Protein AF-A0A1J4K321-F1 (afdb_monomer_lite)

Sequence (176 aa):
MFFLLTFFAHSWGRRQEFNMYEFVPGNWTQRTEMNITIPYSMEFFETSVNDEGVNVSTFKGSFNETSVTISVDSNSSVWVEYGDFPKFNVNFTRLGGGVGIFDGVISNGVYLTATIFNPLSVEFSVVLPGDETIHTFGFYKRIYTQTTATELIVTIGLAVVITIFIKKYLGPMLGM

Radius of gyration: 23.12 Å; chains: 1; bounding box: 57×31×71 Å

Organism: NCBI:txid1144522

Secondary structure (DSSP, 8-state):
---SSSSSSSSS---PPP-GGGEEE-TT-EEEETTEEEE--EEEEEEEE-TTS-EEEEEEEEETTEEEEEEE-SSSEEEEEETTEEEEEEE----TTS-EEEEEE-GGG-EEEEEEEETTEEEEEEE-TT---EEEEEEEE-------HHHHHHHHHHHHHHHHHIIIIIGGGTT-

pLDDT: mean 79.16, std 16.1, range [31.81, 95.44]

Structure (mmCIF, N/CA/C/O backbone):
data_AF-A0A1J4K321-F1
#
_entry.id   AF-A0A1J4K321-F1
#
loop_
_atom_site.group_PDB
_atom_site.id
_atom_site.type_symbol
_atom_site.label_atom_id
_atom_site.label_alt_id
_atom_site.label_comp_id
_atom_site.label_asym_id
_atom_site.label_entity_id
_atom_site.label_seq_id
_atom_site.pdbx_PDB_ins_code
_atom_site.Cartn_x
_atom_site.Cartn_y
_atom_site.Cartn_z
_atom_site.occupancy
_atom_site.B_iso_or_equiv
_atom_site.auth_seq_id
_atom_site.auth_comp_id
_atom_site.auth_asym_id
_atom_site.auth_atom_id
_atom_site.pdbx_PDB_model_num
ATOM 1 N N . MET A 1 1 ? 26.112 -11.943 -38.236 1.00 36.09 1 MET A N 1
ATOM 2 C CA . MET A 1 1 ? 24.905 -11.916 -37.382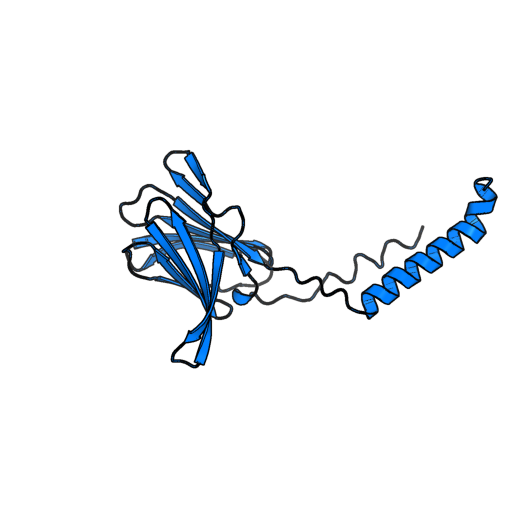 1.00 36.09 1 MET A CA 1
ATOM 3 C C . MET A 1 1 ? 25.285 -12.349 -35.969 1.00 36.09 1 MET A C 1
ATOM 5 O O . MET A 1 1 ? 25.039 -13.473 -35.574 1.00 36.09 1 MET A O 1
ATOM 9 N N . PHE A 1 2 ? 25.983 -11.480 -35.246 1.00 35.38 2 PHE A N 1
ATOM 10 C CA . PHE A 1 2 ? 26.431 -11.665 -33.863 1.00 35.38 2 PHE A CA 1
ATOM 11 C C . PHE A 1 2 ? 26.606 -10.241 -33.349 1.00 35.38 2 PHE A C 1
ATOM 13 O O . PHE A 1 2 ? 27.417 -9.558 -33.949 1.00 35.38 2 PHE A O 1
ATOM 20 N N . PHE A 1 3 ? 25.778 -9.777 -32.405 1.00 33.38 3 PHE A N 1
ATOM 21 C CA . PHE A 1 3 ? 25.943 -8.579 -31.536 1.00 33.38 3 PHE A CA 1
ATOM 22 C C . PHE A 1 3 ? 24.602 -8.094 -30.930 1.00 33.38 3 PHE A C 1
ATOM 24 O O . PHE A 1 3 ? 24.417 -6.913 -30.674 1.00 33.38 3 PHE A O 1
ATOM 31 N N . LEU A 1 4 ? 23.648 -8.996 -30.666 1.00 33.75 4 LEU A N 1
ATOM 32 C CA . LEU A 1 4 ? 22.391 -8.662 -29.966 1.00 33.75 4 LEU A CA 1
ATOM 33 C C . LEU A 1 4 ? 22.228 -9.376 -28.612 1.00 33.75 4 LEU A C 1
ATOM 35 O O . LEU A 1 4 ? 21.215 -9.209 -27.945 1.00 33.75 4 LEU A O 1
ATOM 39 N N . LEU A 1 5 ? 23.232 -10.143 -28.172 1.00 35.34 5 LEU A N 1
ATOM 40 C CA . LEU A 1 5 ? 23.136 -10.994 -26.977 1.00 35.34 5 LEU A CA 1
ATOM 41 C C . LEU A 1 5 ? 23.624 -10.345 -25.670 1.00 35.34 5 LEU A C 1
ATOM 43 O O . LEU A 1 5 ? 23.370 -10.893 -24.605 1.00 35.34 5 LEU A O 1
ATOM 47 N N . THR A 1 6 ? 24.277 -9.181 -25.702 1.00 38.44 6 THR A N 1
ATOM 48 C CA . THR A 1 6 ? 24.868 -8.578 -24.489 1.00 38.44 6 THR 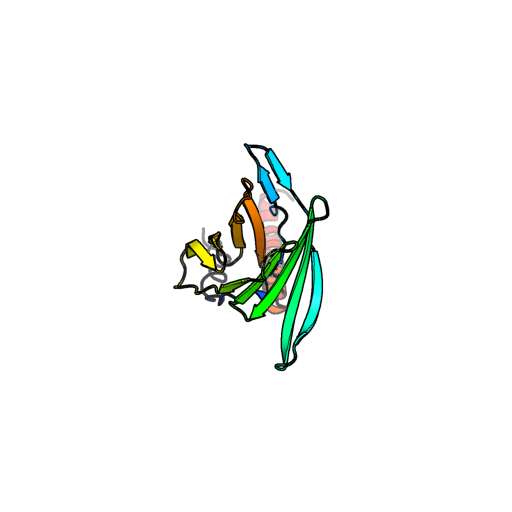A CA 1
ATOM 49 C C . THR A 1 6 ? 23.978 -7.572 -23.760 1.00 38.44 6 THR A C 1
ATOM 51 O O . THR A 1 6 ? 24.217 -7.330 -22.583 1.00 38.44 6 THR A O 1
ATOM 54 N N . PHE A 1 7 ? 22.920 -7.039 -24.383 1.00 34.34 7 PHE A N 1
ATOM 55 C CA . PHE A 1 7 ? 21.997 -6.116 -23.696 1.00 34.34 7 PHE A CA 1
ATOM 56 C C . PHE A 1 7 ? 20.854 -6.810 -22.943 1.00 34.34 7 PHE A C 1
ATOM 58 O O . PHE A 1 7 ? 20.240 -6.197 -22.077 1.00 34.34 7 PHE A O 1
ATOM 65 N N . PHE A 1 8 ? 20.604 -8.096 -23.202 1.00 34.16 8 PHE A N 1
ATOM 66 C CA . PHE A 1 8 ? 19.551 -8.857 -22.518 1.00 34.16 8 PHE A CA 1
ATOM 67 C C . PHE A 1 8 ? 20.048 -9.688 -21.324 1.00 34.16 8 PHE A C 1
ATOM 69 O O . PHE A 1 8 ? 19.239 -10.275 -20.615 1.00 34.16 8 PHE A O 1
ATOM 76 N N . ALA A 1 9 ? 21.360 -9.728 -21.064 1.00 31.81 9 ALA A N 1
ATOM 77 C CA . ALA A 1 9 ? 21.941 -10.637 -20.073 1.00 31.81 9 ALA A CA 1
ATOM 78 C C . ALA A 1 9 ? 22.231 -10.011 -18.692 1.00 31.81 9 ALA A C 1
ATOM 80 O O . ALA A 1 9 ? 22.608 -10.745 -17.784 1.00 31.81 9 ALA A O 1
ATOM 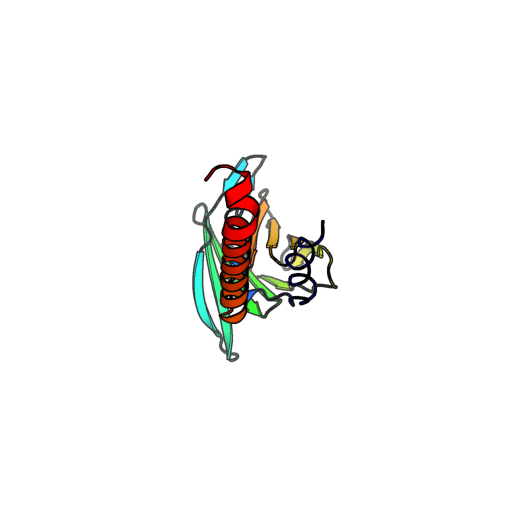81 N N . HIS A 1 10 ? 22.063 -8.694 -18.494 1.00 36.75 10 HIS A N 1
ATOM 82 C CA . HIS A 1 10 ? 22.397 -8.045 -17.209 1.00 36.75 10 HIS A CA 1
ATOM 83 C C . HIS A 1 10 ? 21.196 -7.689 -16.317 1.00 36.75 10 HIS A C 1
ATOM 85 O O . HIS A 1 10 ? 21.386 -7.265 -15.181 1.00 36.75 10 HIS A O 1
ATOM 91 N N . SER A 1 11 ? 19.958 -7.900 -16.779 1.00 35.66 11 SER A N 1
ATOM 92 C CA . SER A 1 11 ? 18.749 -7.678 -15.966 1.00 35.66 11 SER A CA 1
ATOM 93 C C . SER A 1 11 ? 18.175 -8.957 -15.342 1.00 35.66 11 SER A C 1
ATOM 95 O O . SER A 1 11 ? 17.231 -8.895 -14.555 1.00 35.66 11 SER A O 1
ATOM 97 N N . TRP A 1 12 ? 18.755 -10.126 -15.628 1.00 38.25 12 TRP A N 1
ATOM 98 C CA . TRP A 1 12 ? 18.401 -11.382 -14.971 1.00 38.25 12 TRP A CA 1
ATOM 99 C C . TRP A 1 12 ? 19.275 -11.606 -13.734 1.00 38.25 12 TRP A C 1
ATOM 101 O O . TRP A 1 12 ? 20.444 -11.957 -13.849 1.00 38.25 12 TRP A O 1
ATOM 111 N N . GLY A 1 13 ? 18.692 -11.465 -12.538 1.00 38.69 13 GLY A N 1
ATOM 112 C CA . GLY A 1 13 ? 19.152 -12.273 -11.402 1.00 38.69 13 GLY A CA 1
ATOM 113 C C . GLY A 1 13 ? 19.407 -11.598 -10.060 1.00 38.69 13 GLY A C 1
ATOM 114 O O . GLY A 1 13 ? 19.754 -12.313 -9.124 1.00 38.69 13 GLY A O 1
ATOM 115 N N . ARG A 1 14 ? 19.185 -10.292 -9.870 1.00 44.94 14 ARG A N 1
ATOM 116 C CA . ARG A 1 14 ? 18.993 -9.812 -8.490 1.00 44.94 14 ARG A CA 1
ATOM 117 C C . ARG A 1 14 ? 17.555 -10.122 -8.104 1.00 44.94 14 ARG A C 1
ATOM 119 O O . ARG A 1 14 ? 16.640 -9.424 -8.532 1.00 44.94 14 ARG A O 1
ATOM 126 N N . ARG A 1 15 ? 17.348 -11.194 -7.328 1.00 54.50 15 ARG A N 1
ATOM 127 C CA . ARG A 1 15 ? 16.121 -11.365 -6.538 1.00 54.50 15 ARG A CA 1
ATOM 128 C C . ARG A 1 15 ? 16.002 -10.114 -5.670 1.00 54.50 15 ARG A C 1
ATOM 130 O O . ARG A 1 15 ? 16.633 -10.039 -4.625 1.00 54.50 15 ARG A O 1
ATOM 137 N N . GLN A 1 16 ? 15.287 -9.099 -6.144 1.00 60.78 16 GLN A N 1
ATOM 138 C CA . GLN A 1 16 ? 14.952 -7.971 -5.294 1.00 60.78 16 GLN A CA 1
ATOM 139 C C . GLN A 1 16 ? 13.995 -8.497 -4.235 1.00 60.78 16 GLN A C 1
ATOM 141 O O . GLN A 1 16 ? 12.911 -9.003 -4.553 1.00 60.78 16 GLN A O 1
ATOM 146 N N . GLU A 1 17 ? 14.451 -8.424 -2.991 1.00 71.75 17 GLU A N 1
ATOM 147 C CA . GLU A 1 17 ? 13.608 -8.649 -1.832 1.00 71.75 17 GLU A CA 1
ATOM 148 C C . GLU A 1 17 ? 12.469 -7.628 -1.854 1.00 71.75 17 GLU A C 1
ATOM 150 O O . GLU A 1 17 ? 12.615 -6.503 -2.343 1.00 71.75 17 GLU A O 1
ATOM 155 N N . PHE A 1 18 ? 11.294 -8.069 -1.416 1.00 79.38 18 PHE A N 1
ATOM 156 C CA . PHE A 1 18 ? 10.151 -7.181 -1.300 1.00 79.38 18 PHE A CA 1
ATOM 157 C C . PHE A 1 18 ? 10.443 -6.163 -0.196 1.00 79.38 18 PHE A C 1
ATOM 159 O O . PHE A 1 18 ? 10.817 -6.547 0.911 1.00 79.38 18 PHE A O 1
ATOM 166 N N . ASN A 1 19 ? 10.298 -4.881 -0.515 1.00 85.88 19 ASN A N 1
ATOM 167 C CA . ASN A 1 19 ? 10.506 -3.799 0.427 1.00 85.88 19 ASN A CA 1
ATOM 168 C C . ASN A 1 19 ? 9.461 -2.710 0.185 1.00 85.88 19 ASN A C 1
ATOM 170 O O . ASN A 1 19 ? 9.562 -1.956 -0.783 1.00 85.88 19 ASN A O 1
ATOM 174 N N . MET A 1 20 ? 8.470 -2.635 1.069 1.00 87.44 20 MET A N 1
ATOM 175 C CA . MET A 1 20 ? 7.357 -1.698 0.968 1.00 87.44 20 MET A CA 1
ATOM 176 C C . MET A 1 20 ? 7.790 -0.222 1.037 1.00 87.44 20 MET A C 1
ATOM 178 O O . MET A 1 20 ? 7.133 0.623 0.436 1.00 87.44 20 MET A O 1
ATOM 182 N N . TYR A 1 21 ? 8.935 0.106 1.651 1.00 88.94 21 TYR A N 1
ATOM 183 C CA . TYR A 1 21 ? 9.472 1.480 1.650 1.00 88.94 21 TYR A CA 1
ATOM 184 C C . TYR A 1 21 ? 9.838 1.990 0.249 1.00 88.94 21 TYR A C 1
ATOM 186 O O . TYR A 1 21 ? 9.966 3.193 0.029 1.00 88.94 21 TYR A O 1
ATOM 194 N N . GLU A 1 22 ? 10.042 1.086 -0.711 1.00 87.88 22 GLU A N 1
ATOM 195 C CA . GLU A 1 22 ? 10.384 1.441 -2.089 1.00 87.88 22 GLU A CA 1
ATOM 196 C C . GLU A 1 22 ? 9.143 1.716 -2.946 1.00 87.88 22 GLU A C 1
ATOM 198 O O . GLU A 1 22 ? 9.274 2.117 -4.105 1.00 87.88 22 GLU A O 1
ATOM 203 N N . PHE A 1 23 ? 7.946 1.495 -2.404 1.00 88.69 23 PHE A N 1
ATOM 204 C CA . PHE A 1 23 ? 6.687 1.681 -3.103 1.00 88.69 23 PHE A CA 1
ATOM 205 C C . PHE A 1 23 ? 6.115 3.075 -2.861 1.00 88.69 23 PHE A C 1
ATOM 207 O O . PHE A 1 23 ? 6.236 3.657 -1.787 1.00 88.69 23 PHE A O 1
ATOM 214 N N . VAL A 1 24 ? 5.475 3.610 -3.893 1.00 90.50 24 VAL A N 1
ATOM 215 C CA . VAL A 1 24 ? 4.755 4.880 -3.858 1.00 90.50 24 VAL A CA 1
ATOM 216 C C . VAL A 1 24 ? 3.344 4.679 -4.415 1.00 90.50 24 VAL A C 1
ATOM 218 O O . VAL A 1 24 ? 3.147 3.767 -5.228 1.00 90.50 24 VAL A O 1
ATOM 221 N N . PRO A 1 25 ? 2.365 5.504 -4.006 1.00 90.50 25 PRO A N 1
ATOM 222 C CA . PRO A 1 25 ? 1.006 5.399 -4.505 1.00 90.50 25 PRO A CA 1
ATOM 223 C C . PRO A 1 25 ? 0.956 5.512 -6.028 1.00 90.50 25 PRO A C 1
ATOM 225 O O . PRO A 1 25 ? 1.560 6.399 -6.637 1.00 90.50 25 PRO A O 1
ATOM 228 N N . GLY A 1 26 ? 0.249 4.572 -6.639 1.00 86.94 26 GLY A N 1
ATOM 229 C CA . GLY A 1 26 ? -0.045 4.520 -8.057 1.00 86.94 26 GLY A CA 1
ATOM 230 C C . GLY A 1 26 ? -1.300 5.305 -8.413 1.00 86.94 26 GLY A C 1
ATOM 231 O O . GLY A 1 26 ? -2.170 5.564 -7.583 1.00 86.94 26 GLY A O 1
ATOM 232 N N . ASN A 1 27 ? -1.415 5.635 -9.697 1.00 85.19 27 ASN A N 1
ATOM 233 C CA . ASN A 1 27 ? -2.555 6.359 -10.258 1.00 85.19 27 ASN A CA 1
ATOM 234 C C . ASN A 1 27 ? -3.834 5.511 -10.405 1.00 85.19 27 ASN A C 1
ATOM 236 O O . ASN A 1 27 ? -4.841 6.034 -10.868 1.00 85.19 27 ASN A O 1
ATOM 240 N N . TRP A 1 28 ? -3.798 4.226 -10.041 1.00 86.75 28 TRP A N 1
ATOM 241 C CA . TRP A 1 28 ? -4.952 3.319 -10.059 1.00 86.75 28 TRP A CA 1
ATOM 242 C C . TRP A 1 28 ? -5.567 3.104 -8.667 1.00 86.75 28 TRP A C 1
ATOM 244 O O . TRP A 1 28 ? -6.307 2.150 -8.444 1.00 86.75 28 TRP A O 1
ATOM 254 N N . THR A 1 29 ? -5.266 3.997 -7.723 1.00 89.00 29 THR A N 1
ATOM 255 C CA . THR A 1 29 ? -5.979 4.071 -6.445 1.00 89.00 29 THR A CA 1
ATOM 256 C C . THR A 1 29 ? -7.401 4.584 -6.688 1.00 89.00 29 THR A C 1
ATOM 258 O O . THR A 1 29 ? -7.592 5.644 -7.293 1.00 89.00 29 THR A O 1
ATOM 261 N N . GLN A 1 30 ? -8.405 3.812 -6.278 1.00 91.12 30 GLN A N 1
ATOM 262 C CA . GLN A 1 30 ? -9.788 4.023 -6.704 1.00 91.12 30 GLN A CA 1
ATOM 263 C C . GLN A 1 30 ? -10.811 3.411 -5.749 1.00 91.12 30 GLN A C 1
ATOM 265 O O . GLN A 1 30 ? -10.543 2.429 -5.063 1.00 91.12 30 GLN A O 1
ATOM 270 N N . ARG A 1 31 ? -12.022 3.964 -5.761 1.00 89.88 31 ARG A N 1
ATOM 271 C CA . ARG A 1 31 ? -13.216 3.392 -5.135 1.00 89.88 31 ARG A CA 1
ATOM 272 C C . ARG A 1 31 ? -14.142 2.870 -6.225 1.00 89.88 31 ARG A C 1
ATOM 274 O O . ARG A 1 31 ? -14.375 3.570 -7.208 1.00 89.88 31 ARG A O 1
ATOM 281 N N . THR A 1 32 ? -14.699 1.682 -6.039 1.00 89.94 32 THR A N 1
ATOM 282 C CA . THR A 1 32 ? -15.692 1.098 -6.945 1.00 89.94 32 THR A CA 1
ATOM 283 C C . THR A 1 32 ? -17.023 0.908 -6.227 1.00 89.94 32 THR A C 1
ATOM 285 O O . THR A 1 32 ? -17.074 0.257 -5.187 1.00 89.94 32 THR A O 1
ATOM 288 N N . GLU A 1 33 ? -18.099 1.454 -6.793 1.00 89.56 33 GLU A N 1
ATOM 289 C CA . GLU A 1 33 ? -19.469 1.369 -6.273 1.00 89.56 33 GLU A CA 1
ATOM 290 C C . GLU A 1 33 ? -20.436 1.027 -7.407 1.00 89.56 33 GLU A C 1
ATOM 292 O O . GLU A 1 33 ? -20.536 1.787 -8.366 1.00 89.56 33 GLU A O 1
ATOM 297 N N . MET A 1 34 ? -21.147 -0.102 -7.315 1.00 78.50 34 MET A N 1
ATOM 298 C CA . MET A 1 34 ? -22.230 -0.474 -8.248 1.00 78.50 34 MET A CA 1
ATOM 299 C C . MET A 1 34 ? -21.895 -0.307 -9.757 1.00 78.50 34 MET A C 1
ATOM 301 O O . MET A 1 34 ? -22.793 -0.055 -10.558 1.00 78.50 34 MET A O 1
ATOM 305 N N . ASN A 1 35 ? -20.619 -0.467 -10.148 1.00 80.38 35 ASN A N 1
ATOM 306 C CA . ASN A 1 35 ? -20.013 -0.267 -11.489 1.00 80.38 35 ASN A CA 1
ATOM 307 C C . ASN A 1 35 ? -19.445 1.125 -11.830 1.00 80.38 35 ASN A C 1
ATOM 309 O O . ASN A 1 35 ? -19.003 1.336 -12.961 1.00 80.38 35 ASN A O 1
ATOM 313 N N . ILE A 1 36 ? -19.407 2.065 -10.892 1.00 86.62 36 ILE A N 1
ATOM 314 C CA . ILE A 1 36 ? -18.704 3.341 -11.053 1.00 86.62 36 ILE A CA 1
ATOM 315 C C . ILE A 1 36 ? -17.353 3.236 -10.358 1.00 86.62 36 ILE A C 1
ATOM 317 O O . ILE A 1 36 ? -17.287 2.945 -9.167 1.00 86.62 36 ILE A O 1
ATOM 321 N N . THR A 1 37 ? -16.281 3.507 -11.099 1.00 88.19 37 THR A N 1
ATOM 322 C CA . THR A 1 37 ? -14.926 3.611 -10.555 1.00 88.19 37 THR A CA 1
ATOM 323 C C . THR A 1 37 ? -14.536 5.077 -10.445 1.00 88.19 37 THR A C 1
ATOM 325 O O . THR A 1 37 ? -14.507 5.803 -11.440 1.00 88.19 37 THR A O 1
ATOM 328 N N . ILE A 1 38 ? -14.240 5.507 -9.225 1.00 88.44 38 ILE A N 1
ATOM 329 C CA . ILE A 1 38 ? -13.870 6.878 -8.892 1.00 88.44 38 ILE A CA 1
ATOM 330 C C . ILE A 1 38 ? -12.403 6.862 -8.448 1.00 88.44 38 ILE A C 1
ATOM 332 O O . ILE A 1 38 ? -12.111 6.350 -7.364 1.00 88.44 38 ILE A O 1
ATOM 336 N N . PRO A 1 39 ? -11.465 7.382 -9.259 1.00 86.75 39 PRO A N 1
ATOM 337 C CA . PRO A 1 39 ? -10.077 7.497 -8.838 1.00 86.75 39 PRO A CA 1
ATOM 338 C C . PRO A 1 39 ? -9.949 8.550 -7.733 1.00 86.75 39 PRO A C 1
ATOM 340 O O . PRO A 1 39 ? -10.618 9.586 -7.776 1.00 86.75 39 PRO A O 1
ATOM 343 N N . TYR A 1 40 ? -9.057 8.319 -6.773 1.00 86.38 40 TYR A N 1
ATOM 344 C CA . TYR A 1 40 ? -8.657 9.342 -5.806 1.00 86.38 40 TYR A CA 1
ATOM 345 C C . TYR A 1 40 ? -7.141 9.362 -5.641 1.00 86.38 40 TYR A C 1
ATOM 347 O O . TYR A 1 40 ? -6.460 8.346 -5.783 1.00 86.38 40 TYR A O 1
ATOM 355 N N . SER A 1 41 ? -6.607 10.555 -5.377 1.00 85.38 41 SER A N 1
ATOM 356 C CA . SER A 1 41 ? -5.173 10.730 -5.170 1.00 85.38 41 SER A CA 1
ATOM 357 C C . SER A 1 41 ? -4.792 10.261 -3.774 1.00 85.38 41 SER A C 1
ATOM 359 O O . SER A 1 41 ? -5.482 10.535 -2.789 1.00 85.38 41 SER A O 1
ATOM 361 N N . MET A 1 42 ? -3.658 9.582 -3.703 1.00 91.19 42 MET A N 1
ATOM 362 C CA . MET A 1 42 ? -2.960 9.319 -2.463 1.00 91.19 42 MET A CA 1
ATOM 363 C C . MET A 1 42 ? -1.538 9.829 -2.622 1.00 91.19 42 MET A C 1
ATOM 365 O O . MET A 1 42 ? -0.873 9.562 -3.622 1.00 91.19 42 MET A O 1
ATOM 369 N N . GLU A 1 43 ? -1.074 10.576 -1.633 1.00 91.25 43 GLU A N 1
ATOM 370 C CA . GLU A 1 43 ? 0.194 11.283 -1.695 1.00 91.25 43 GLU A CA 1
ATOM 371 C C . GLU A 1 43 ? 1.091 10.862 -0.543 1.00 91.25 43 GLU A C 1
ATOM 373 O O . GLU A 1 43 ? 0.635 10.504 0.544 1.00 91.25 43 GLU A O 1
ATOM 378 N N . PHE A 1 44 ? 2.397 10.907 -0.790 1.00 91.12 44 PHE A N 1
ATOM 379 C CA . PHE A 1 44 ? 3.373 10.809 0.281 1.00 91.12 44 PHE A CA 1
ATOM 380 C C . PHE A 1 44 ? 3.241 12.030 1.191 1.00 91.12 44 PHE A C 1
ATOM 382 O O . PHE A 1 44 ? 3.291 13.163 0.716 1.00 91.12 44 PHE A O 1
ATOM 389 N N . PHE A 1 45 ? 3.091 11.785 2.487 1.00 92.94 45 PHE A N 1
ATOM 390 C CA . PHE A 1 45 ? 2.972 12.830 3.491 1.00 92.94 45 PHE A CA 1
ATOM 391 C C . PHE A 1 45 ? 4.325 13.091 4.154 1.00 92.94 45 PHE A C 1
ATOM 393 O O . PHE A 1 45 ? 4.882 14.178 4.015 1.00 92.94 45 PHE A O 1
ATOM 400 N N . GLU A 1 46 ? 4.879 12.088 4.837 1.00 93.31 46 GLU A N 1
ATOM 401 C CA . GLU A 1 46 ? 6.146 12.228 5.556 1.00 93.31 46 GLU A CA 1
ATOM 402 C C . GLU A 1 46 ? 6.828 10.883 5.823 1.00 93.31 46 GLU A C 1
ATOM 404 O O . GLU A 1 46 ? 6.211 9.819 5.726 1.00 93.31 46 GLU A O 1
ATOM 409 N N . THR A 1 47 ? 8.102 10.959 6.217 1.00 92.56 47 THR A N 1
ATOM 410 C CA . THR A 1 47 ? 8.794 9.874 6.915 1.00 92.56 47 THR A CA 1
ATOM 411 C C . THR A 1 47 ? 9.140 10.357 8.316 1.00 92.56 47 THR A C 1
ATOM 413 O O . THR A 1 47 ? 9.833 11.365 8.459 1.00 92.56 47 THR A O 1
ATOM 416 N N . SER A 1 48 ? 8.680 9.640 9.335 1.00 92.94 48 SER A N 1
ATOM 417 C CA . SER A 1 48 ? 8.968 9.912 10.746 1.00 92.94 48 SER A CA 1
ATOM 418 C C . SER A 1 48 ? 9.653 8.710 11.397 1.00 92.94 48 SER A C 1
ATOM 420 O O . SER A 1 48 ? 9.838 7.677 10.759 1.00 92.94 48 SER A O 1
ATOM 422 N N . VAL A 1 49 ? 10.075 8.847 12.651 1.00 92.12 49 VAL A N 1
ATOM 423 C CA . VAL A 1 49 ? 10.580 7.733 13.462 1.00 92.12 49 VAL A CA 1
ATOM 424 C C . VAL A 1 49 ? 9.579 7.511 14.589 1.00 92.12 49 VAL A C 1
ATOM 426 O O . VAL A 1 49 ? 9.224 8.473 15.269 1.00 92.12 49 VAL A O 1
ATOM 429 N N . ASN A 1 50 ? 9.092 6.283 14.756 1.00 88.69 50 ASN A N 1
ATOM 430 C CA . ASN A 1 50 ? 8.160 5.949 15.832 1.00 88.69 50 ASN A CA 1
ATOM 431 C C . ASN A 1 50 ? 8.881 5.793 17.188 1.00 88.69 50 ASN A C 1
ATOM 433 O O . ASN A 1 50 ? 10.110 5.841 17.269 1.00 88.69 50 ASN A O 1
ATOM 437 N N . ASP A 1 51 ? 8.114 5.555 18.254 1.00 87.69 51 ASP A N 1
ATOM 438 C CA . ASP A 1 51 ? 8.636 5.396 19.623 1.00 87.69 51 ASP A CA 1
ATOM 439 C C . ASP A 1 51 ? 9.609 4.209 19.782 1.00 87.69 51 ASP A C 1
ATOM 441 O O . ASP A 1 51 ? 10.386 4.154 20.734 1.00 87.69 51 ASP A O 1
ATOM 445 N N . GLU A 1 52 ? 9.603 3.271 18.833 1.00 88.62 52 GLU A N 1
ATOM 446 C CA . GLU A 1 52 ? 10.480 2.097 18.792 1.00 88.62 52 GLU A CA 1
ATOM 447 C C . GLU A 1 52 ? 11.763 2.339 17.975 1.00 88.62 52 GLU A C 1
ATOM 449 O O . GLU A 1 52 ? 12.591 1.438 17.827 1.00 88.62 52 GLU A O 1
ATOM 454 N N . GLY A 1 53 ? 11.958 3.549 17.440 1.00 86.69 53 GLY A N 1
ATOM 455 C CA . GLY A 1 53 ? 13.117 3.886 16.611 1.00 86.69 53 GLY A CA 1
ATOM 456 C C . GLY A 1 53 ? 13.013 3.405 15.159 1.00 86.69 53 GLY A C 1
ATOM 457 O O . GLY A 1 53 ? 14.019 3.383 14.447 1.00 86.69 53 GLY A O 1
ATOM 458 N N . VAL A 1 54 ? 11.820 3.016 14.707 1.00 89.62 54 VAL A N 1
ATOM 459 C CA . VAL A 1 54 ? 11.559 2.512 13.355 1.00 89.62 54 VAL A CA 1
ATOM 460 C C . VAL A 1 54 ? 11.113 3.655 12.448 1.00 89.62 54 VAL A C 1
ATOM 462 O O . VAL A 1 54 ? 10.267 4.465 12.823 1.00 89.62 54 VAL A O 1
ATOM 465 N N . ASN A 1 55 ? 11.677 3.720 11.240 1.00 92.19 55 ASN A N 1
ATOM 466 C CA . ASN A 1 55 ? 11.232 4.674 10.227 1.00 92.19 55 ASN A CA 1
ATOM 467 C C . ASN A 1 55 ? 9.814 4.324 9.774 1.00 92.19 55 ASN A C 1
ATOM 469 O O . ASN A 1 55 ? 9.544 3.177 9.453 1.00 92.19 55 ASN A O 1
ATOM 473 N N . VAL A 1 56 ? 8.927 5.305 9.683 1.00 94.25 56 VAL A N 1
ATOM 474 C CA . VAL A 1 56 ? 7.558 5.117 9.208 1.00 94.25 56 VAL A CA 1
ATOM 475 C C . VAL A 1 56 ? 7.309 6.047 8.037 1.00 94.25 56 VAL A C 1
ATOM 477 O O . VAL A 1 56 ? 7.334 7.265 8.201 1.00 94.25 56 VAL A O 1
ATOM 480 N N . SER A 1 57 ? 7.053 5.486 6.856 1.00 94.50 57 SER A N 1
ATOM 481 C CA . SER A 1 57 ? 6.626 6.263 5.686 1.00 94.50 57 SER A CA 1
ATOM 482 C C . SER A 1 57 ? 5.107 6.311 5.625 1.00 94.50 57 SER A C 1
ATOM 484 O O . SER A 1 57 ? 4.452 5.271 5.591 1.00 94.50 57 SER A O 1
ATOM 486 N N . THR A 1 58 ? 4.549 7.517 5.609 1.00 95.44 58 THR A N 1
ATOM 487 C CA . THR A 1 58 ? 3.104 7.741 5.672 1.00 95.44 58 THR A CA 1
ATOM 488 C C . THR A 1 58 ? 2.581 8.307 4.362 1.00 95.44 58 THR A C 1
ATOM 490 O O . THR A 1 58 ? 3.106 9.290 3.836 1.00 95.44 58 THR A O 1
ATOM 493 N N . PHE A 1 59 ? 1.502 7.710 3.870 1.00 94.31 59 PHE A N 1
ATOM 494 C CA . PHE A 1 59 ? 0.741 8.149 2.710 1.00 94.31 59 PHE A CA 1
ATOM 495 C C . PHE A 1 59 ? -0.663 8.547 3.142 1.00 94.31 59 PHE A C 1
ATOM 497 O O . PHE A 1 59 ? -1.261 7.879 3.988 1.00 94.31 59 PHE A O 1
ATOM 504 N N . LYS A 1 60 ? -1.193 9.628 2.570 1.00 94.38 60 LYS A N 1
ATOM 505 C CA . LYS A 1 60 ? -2.531 10.132 2.884 1.00 94.38 60 LYS A CA 1
ATOM 506 C C . LYS A 1 60 ? -3.334 10.358 1.616 1.00 94.38 60 LYS A C 1
ATOM 508 O O . LYS A 1 60 ? -2.814 10.844 0.616 1.00 94.38 60 LYS A O 1
ATOM 513 N N . GLY A 1 61 ? -4.607 10.013 1.681 1.00 90.56 61 GLY A N 1
ATOM 514 C CA . GLY A 1 61 ? -5.602 10.337 0.671 1.00 90.56 61 GLY A CA 1
ATOM 515 C C . GLY A 1 61 ? -6.918 10.695 1.344 1.00 90.56 61 GLY A C 1
ATOM 516 O O . GLY A 1 61 ? -7.109 10.460 2.539 1.00 90.56 61 GLY A O 1
ATOM 517 N N . SER A 1 62 ? -7.833 11.272 0.581 1.00 87.25 62 SER A N 1
ATOM 518 C CA . SER A 1 62 ? -9.203 11.463 1.033 1.00 87.25 62 SER A CA 1
ATOM 519 C C . SER A 1 62 ? -10.178 11.385 -0.131 1.00 87.25 62 SER A C 1
ATOM 521 O O . SER A 1 62 ? -9.850 11.720 -1.271 1.00 87.25 62 SER A O 1
ATOM 523 N N . PHE A 1 63 ? -11.391 10.937 0.165 1.00 81.62 63 PHE A N 1
ATOM 524 C CA . PHE A 1 63 ? -12.523 10.962 -0.753 1.00 81.62 63 PHE A CA 1
ATOM 525 C C . PHE A 1 63 ? -13.773 11.299 0.065 1.00 81.62 63 PHE A C 1
ATOM 527 O O . PHE A 1 63 ? -13.951 10.746 1.144 1.00 81.62 63 PHE A O 1
ATOM 534 N N . ASN A 1 64 ? -14.630 12.206 -0.415 1.00 74.94 64 ASN A N 1
ATOM 535 C CA . ASN A 1 64 ? -15.883 12.593 0.258 1.00 74.94 64 ASN A CA 1
ATOM 536 C C . ASN A 1 64 ? -15.753 12.701 1.794 1.00 74.94 64 ASN A C 1
ATOM 538 O O . ASN A 1 64 ? -16.459 12.017 2.527 1.00 74.94 64 ASN A O 1
ATOM 542 N N . GLU A 1 65 ? -14.789 13.504 2.260 1.00 79.06 65 GLU A N 1
ATOM 543 C CA . GLU A 1 65 ? -14.479 13.751 3.685 1.00 79.06 65 GLU A CA 1
ATOM 544 C C . GLU A 1 65 ? -13.932 12.550 4.478 1.00 79.06 65 GLU A C 1
ATOM 546 O O . GLU A 1 65 ? -13.455 12.718 5.597 1.00 79.06 65 GLU A O 1
ATOM 551 N N . THR A 1 66 ? -13.897 11.358 3.887 1.00 84.38 66 THR A N 1
ATOM 552 C CA . THR A 1 66 ? -13.281 10.176 4.487 1.00 84.38 66 THR A CA 1
ATOM 553 C C . THR A 1 66 ? -11.784 10.187 4.210 1.00 84.38 66 THR A C 1
ATOM 555 O O . THR A 1 66 ? -11.345 10.216 3.057 1.00 84.38 66 THR A O 1
ATOM 558 N N . SER A 1 67 ? -10.983 10.191 5.272 1.00 90.88 67 SER A N 1
ATOM 559 C CA . SER A 1 67 ? -9.528 10.121 5.185 1.00 90.88 67 SER A CA 1
ATOM 560 C C . SER A 1 67 ? -9.056 8.674 5.081 1.00 90.88 67 SER A C 1
ATOM 562 O O . SER A 1 67 ? -9.634 7.762 5.669 1.00 90.88 67 SER A O 1
ATOM 564 N N . VAL A 1 68 ? -7.966 8.464 4.353 1.00 91.31 68 VAL A N 1
ATOM 565 C CA . VAL A 1 68 ? -7.218 7.211 4.378 1.00 91.31 68 VAL A CA 1
ATOM 566 C C . VAL A 1 68 ? -5.768 7.533 4.679 1.00 91.31 68 VAL A C 1
ATOM 568 O O . VAL A 1 68 ? -5.161 8.361 3.996 1.00 91.31 68 VAL A O 1
ATOM 571 N N . THR A 1 69 ? -5.205 6.851 5.669 1.00 94.12 69 THR A N 1
ATOM 572 C CA . THR A 1 69 ? -3.778 6.901 5.979 1.00 94.12 69 THR A CA 1
ATOM 573 C C . THR A 1 69 ? -3.188 5.504 5.869 1.00 94.12 69 THR A C 1
ATOM 575 O O . THR A 1 69 ? -3.712 4.552 6.442 1.00 94.12 69 THR A O 1
ATOM 578 N N . ILE A 1 70 ? -2.088 5.384 5.129 1.00 93.25 70 ILE A N 1
ATOM 579 C CA . ILE A 1 70 ? -1.330 4.142 4.990 1.00 93.25 70 ILE A CA 1
ATOM 580 C C . ILE A 1 70 ? 0.077 4.391 5.514 1.00 93.25 70 ILE A C 1
ATOM 582 O O . ILE A 1 70 ? 0.789 5.250 4.998 1.00 93.25 70 ILE A O 1
ATOM 586 N N . SER A 1 71 ? 0.474 3.644 6.537 1.00 94.94 71 SER A N 1
ATOM 587 C CA . SER A 1 71 ? 1.776 3.777 7.189 1.00 94.94 71 SER A CA 1
ATOM 588 C C . SER A 1 71 ? 2.596 2.512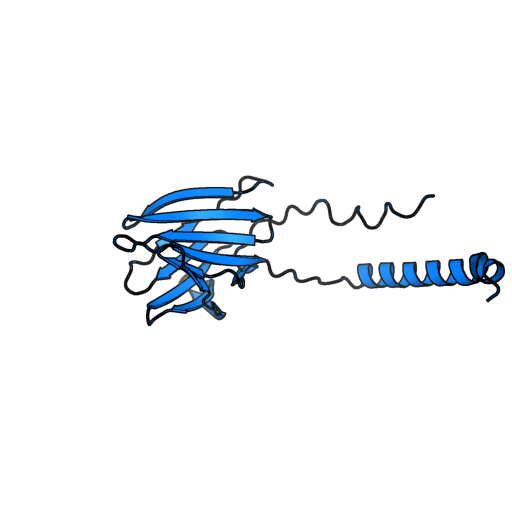 6.984 1.00 94.94 71 SER A C 1
ATOM 590 O O . SER A 1 71 ? 2.187 1.431 7.398 1.00 94.94 71 SER A O 1
ATOM 592 N N . VAL A 1 72 ? 3.760 2.650 6.359 1.00 93.44 72 VAL A N 1
ATOM 593 C CA . VAL A 1 72 ? 4.739 1.577 6.170 1.00 93.44 72 VAL A CA 1
ATOM 594 C C . VAL A 1 72 ? 5.724 1.629 7.326 1.00 93.44 72 VAL A C 1
ATOM 596 O O . VAL A 1 72 ? 6.483 2.591 7.421 1.00 93.44 72 VAL A O 1
ATOM 599 N N . ASP A 1 73 ? 5.704 0.619 8.190 1.00 91.06 73 ASP A N 1
ATOM 600 C CA . ASP A 1 73 ? 6.571 0.502 9.372 1.00 91.06 73 ASP A CA 1
ATOM 601 C C . ASP A 1 73 ? 7.592 -0.642 9.255 1.00 91.06 73 ASP A C 1
ATOM 603 O O . ASP A 1 73 ? 8.519 -0.755 10.051 1.00 91.06 73 ASP A O 1
ATOM 607 N N . SER A 1 74 ? 7.498 -1.489 8.230 1.00 90.19 74 SER A N 1
ATOM 608 C CA . SER A 1 74 ? 8.569 -2.424 7.890 1.00 90.19 74 SER A CA 1
ATOM 609 C C . SER A 1 74 ? 8.585 -2.742 6.400 1.00 90.19 74 SER A C 1
ATOM 611 O O . SER A 1 74 ? 7.685 -2.374 5.649 1.00 90.19 74 SER A O 1
ATOM 613 N N . ASN A 1 75 ? 9.598 -3.495 5.967 1.00 87.25 75 ASN A N 1
ATOM 614 C CA . ASN A 1 75 ? 9.718 -3.946 4.579 1.00 87.25 75 ASN A CA 1
ATOM 615 C C . ASN A 1 75 ? 8.488 -4.737 4.100 1.00 87.25 75 ASN A C 1
ATOM 617 O O . ASN A 1 75 ? 8.252 -4.817 2.896 1.00 87.25 75 ASN A O 1
ATOM 621 N N . SER A 1 76 ? 7.729 -5.333 5.021 1.00 85.19 76 SER A N 1
ATOM 622 C CA . SER A 1 76 ? 6.611 -6.232 4.735 1.00 85.19 76 SER A CA 1
ATOM 623 C C . SER A 1 76 ? 5.301 -5.842 5.414 1.00 85.19 76 SER A C 1
ATOM 625 O O . SER A 1 76 ? 4.325 -6.549 5.222 1.00 85.19 76 SER A O 1
ATOM 627 N N . SER A 1 77 ? 5.246 -4.775 6.205 1.00 87.06 77 SER A N 1
ATOM 628 C CA . SER A 1 77 ? 4.064 -4.425 7.004 1.00 87.06 77 SER A CA 1
ATOM 629 C C . SER A 1 77 ? 3.549 -3.055 6.611 1.00 87.06 77 SER A C 1
ATOM 631 O O . SER A 1 77 ? 4.330 -2.113 6.435 1.00 87.06 77 SER A O 1
ATOM 633 N N . VAL A 1 78 ? 2.229 -2.955 6.485 1.00 90.56 78 VAL A N 1
ATOM 634 C CA . VAL A 1 78 ? 1.530 -1.680 6.363 1.00 90.56 78 VAL A CA 1
ATOM 635 C C . VAL A 1 78 ? 0.367 -1.620 7.327 1.00 90.56 78 VAL A C 1
ATOM 637 O O . VAL A 1 78 ? -0.397 -2.571 7.475 1.00 90.56 78 VAL A O 1
ATOM 640 N N . TRP A 1 79 ? 0.199 -0.467 7.946 1.00 92.31 79 TRP A N 1
ATOM 641 C CA . TRP A 1 79 ? -0.996 -0.130 8.689 1.00 92.31 79 TRP A CA 1
ATOM 642 C C . TRP A 1 79 ? -1.918 0.725 7.843 1.00 92.31 79 TRP A C 1
ATOM 644 O O . TRP A 1 79 ? -1.460 1.633 7.152 1.00 92.31 79 TRP A O 1
ATOM 654 N N . VAL A 1 80 ? -3.213 0.462 7.948 1.00 91.38 80 VAL A N 1
ATOM 655 C CA . VAL A 1 80 ? -4.255 1.209 7.254 1.00 91.38 80 VAL A CA 1
ATOM 656 C C . VAL A 1 80 ? -5.214 1.783 8.289 1.00 91.38 80 VAL A C 1
ATOM 658 O O . VAL A 1 80 ? -5.776 1.056 9.112 1.00 91.38 80 VAL A O 1
ATOM 661 N N . GLU A 1 81 ? -5.381 3.099 8.245 1.00 92.38 81 GLU A N 1
ATOM 662 C CA . GLU A 1 81 ? -6.418 3.849 8.950 1.00 92.38 81 GLU A CA 1
ATOM 663 C C . GLU A 1 81 ? -7.381 4.394 7.901 1.00 92.38 81 GLU A C 1
ATOM 665 O O . GLU A 1 81 ? -6.953 5.007 6.920 1.00 92.38 81 GLU A O 1
ATOM 670 N N . TYR A 1 82 ? -8.673 4.143 8.081 1.00 88.00 82 TYR A N 1
ATOM 671 C CA . TYR A 1 82 ? -9.682 4.463 7.083 1.00 88.00 82 TYR A CA 1
ATOM 672 C C . TYR A 1 82 ? -10.906 5.068 7.766 1.00 88.00 82 TYR A C 1
ATOM 674 O O . TYR A 1 82 ? -11.657 4.354 8.430 1.00 88.00 82 TYR A O 1
ATOM 682 N N . GLY A 1 83 ? -11.122 6.373 7.596 1.00 87.12 83 GLY A N 1
ATOM 683 C CA . GLY A 1 83 ? -12.179 7.114 8.282 1.00 87.12 83 GLY A CA 1
ATOM 684 C C . GLY A 1 83 ? -12.162 6.854 9.790 1.00 87.12 83 GLY A C 1
ATOM 685 O O . GLY A 1 83 ? -11.104 6.845 10.414 1.00 87.12 83 GLY A O 1
ATOM 686 N N . ASP A 1 84 ? -13.336 6.568 10.349 1.00 87.12 84 ASP A N 1
ATOM 687 C CA . ASP A 1 84 ? -13.506 6.207 11.763 1.00 87.12 84 ASP A CA 1
ATOM 688 C C . ASP A 1 84 ? -13.344 4.697 12.030 1.00 87.12 84 ASP A C 1
ATOM 690 O O . ASP A 1 84 ? -13.636 4.206 13.125 1.00 87.12 84 ASP A O 1
ATOM 694 N N . PHE A 1 85 ? -12.915 3.925 11.028 1.00 86.75 85 PHE A N 1
ATOM 695 C CA . PHE A 1 85 ? -12.785 2.483 11.155 1.00 86.75 85 PHE A CA 1
ATOM 696 C C . PHE A 1 85 ? -11.531 2.104 11.961 1.00 86.75 85 PHE A C 1
ATOM 698 O O . PHE A 1 85 ? -10.476 2.725 11.788 1.00 86.75 85 PHE A O 1
ATOM 705 N N . PRO A 1 86 ? -11.586 1.063 12.817 1.00 88.94 86 PRO A N 1
ATOM 706 C CA . PRO A 1 86 ? -10.420 0.657 13.585 1.00 88.94 86 PRO A CA 1
ATOM 707 C C . PRO A 1 86 ? -9.233 0.286 12.689 1.00 88.94 86 PRO A C 1
ATOM 709 O O . PRO A 1 86 ? -9.345 -0.544 11.784 1.00 88.94 86 PRO A O 1
ATOM 712 N N . LYS A 1 87 ? -8.080 0.877 13.005 1.00 90.75 87 LYS A N 1
ATOM 713 C CA . LYS A 1 87 ? -6.797 0.636 12.344 1.00 90.75 87 LYS A CA 1
ATOM 714 C C . LYS A 1 87 ? -6.476 -0.860 12.249 1.00 90.75 87 LYS A C 1
ATOM 716 O O . LYS A 1 87 ? -6.612 -1.590 13.233 1.00 90.75 87 LYS A O 1
ATOM 721 N N . PHE A 1 88 ? -5.994 -1.309 11.091 1.00 88.38 88 PHE A N 1
ATOM 722 C CA . PHE A 1 88 ? -5.604 -2.705 10.860 1.00 88.38 88 PHE A CA 1
ATOM 723 C C . PHE A 1 88 ? -4.256 -2.816 10.143 1.00 88.38 88 PHE A C 1
ATOM 725 O O . PHE A 1 88 ? -3.802 -1.874 9.495 1.00 88.38 88 PHE A O 1
ATOM 732 N N . ASN A 1 89 ? -3.609 -3.973 10.284 1.00 89.38 89 ASN A N 1
ATOM 733 C CA . ASN A 1 89 ? -2.305 -4.264 9.696 1.00 89.38 89 ASN A CA 1
ATOM 734 C C . ASN A 1 89 ? -2.441 -5.263 8.539 1.00 89.38 89 ASN A C 1
ATOM 736 O O . ASN A 1 89 ? -3.190 -6.238 8.643 1.00 89.38 89 ASN A O 1
ATOM 740 N N . VAL A 1 90 ? -1.678 -5.042 7.472 1.00 85.31 90 VAL A N 1
ATOM 741 C CA . VAL A 1 90 ? -1.475 -5.986 6.375 1.00 85.31 90 VAL A CA 1
ATOM 742 C C . VAL A 1 90 ? 0.006 -6.362 6.305 1.00 85.31 90 VAL A C 1
ATOM 744 O O . VAL A 1 90 ? 0.864 -5.522 6.036 1.00 85.31 90 VAL A O 1
ATOM 747 N N . ASN A 1 91 ? 0.289 -7.651 6.507 1.00 84.38 91 ASN A N 1
ATOM 748 C CA . ASN A 1 91 ? 1.633 -8.219 6.444 1.00 84.38 91 ASN A CA 1
ATOM 749 C C . ASN A 1 91 ? 1.833 -9.029 5.157 1.00 84.38 91 ASN A C 1
ATOM 751 O O . ASN A 1 91 ? 1.175 -10.042 4.922 1.00 84.38 91 ASN A O 1
ATOM 755 N N . PHE A 1 92 ? 2.799 -8.620 4.346 1.00 78.38 92 PHE A N 1
ATOM 756 C CA . PHE A 1 92 ? 3.173 -9.246 3.088 1.00 78.38 92 PHE A CA 1
ATOM 757 C C . PHE A 1 92 ? 4.300 -10.259 3.293 1.00 78.38 92 PHE A C 1
ATOM 759 O O . PHE A 1 92 ? 5.435 -9.903 3.594 1.00 78.38 92 PHE A O 1
ATOM 766 N N . THR A 1 93 ? 4.028 -11.538 3.044 1.00 72.44 93 THR A N 1
ATOM 767 C CA . THR A 1 93 ? 5.081 -12.563 2.974 1.00 72.44 93 THR A CA 1
ATOM 768 C C . THR A 1 93 ? 5.225 -13.042 1.538 1.00 72.44 93 THR A C 1
ATOM 770 O O . THR A 1 93 ? 4.361 -13.745 1.015 1.00 72.44 93 THR A O 1
ATOM 773 N N . ARG A 1 94 ? 6.326 -12.675 0.871 1.00 65.31 94 ARG A N 1
ATOM 774 C CA . ARG A 1 94 ? 6.577 -13.115 -0.506 1.00 65.31 94 ARG A CA 1
ATOM 775 C C . ARG A 1 94 ? 7.242 -14.493 -0.527 1.00 65.31 94 ARG A C 1
ATOM 777 O O . ARG A 1 94 ? 8.436 -14.622 -0.265 1.00 65.31 94 ARG A O 1
ATOM 784 N N . LEU A 1 95 ? 6.494 -15.514 -0.937 1.00 61.03 95 LEU A N 1
ATOM 785 C CA . LEU A 1 95 ? 7.022 -16.857 -1.194 1.00 61.03 95 LEU A CA 1
ATOM 786 C C . LEU A 1 95 ? 7.588 -16.947 -2.626 1.00 61.03 95 LEU A C 1
ATOM 788 O O . LEU A 1 95 ? 6.966 -17.478 -3.541 1.00 61.03 95 LEU A O 1
ATOM 792 N N . GLY A 1 96 ? 8.790 -16.406 -2.844 1.00 61.94 96 GLY A N 1
ATOM 793 C CA . GLY A 1 96 ? 9.536 -16.582 -4.099 1.00 61.94 96 GLY A CA 1
ATOM 794 C C . GLY A 1 96 ? 9.127 -15.661 -5.261 1.00 61.94 96 GLY A C 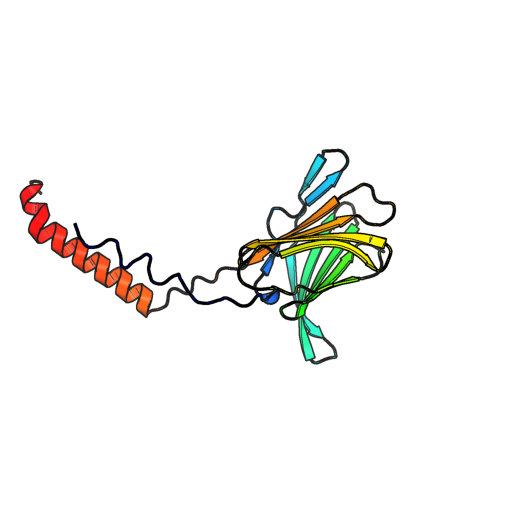1
ATOM 795 O O . GLY A 1 96 ? 8.629 -14.558 -5.070 1.00 61.94 96 GLY A O 1
ATOM 796 N N . GLY A 1 97 ? 9.422 -16.077 -6.497 1.00 58.81 97 GLY A N 1
ATOM 797 C CA . GLY A 1 97 ? 9.302 -15.243 -7.705 1.00 58.81 97 GLY A CA 1
ATOM 798 C C . GLY A 1 97 ? 7.880 -15.025 -8.242 1.00 58.81 97 GLY A C 1
ATOM 799 O O . GLY A 1 97 ? 7.739 -14.329 -9.242 1.00 58.81 97 GLY A O 1
ATOM 800 N N . GLY A 1 98 ? 6.860 -15.618 -7.617 1.00 60.03 98 GLY A N 1
ATOM 801 C CA . GLY A 1 98 ? 5.483 -15.636 -8.118 1.00 60.03 98 GLY A CA 1
ATOM 802 C C . GLY A 1 98 ? 4.631 -14.425 -7.731 1.00 60.03 98 GLY A C 1
ATOM 803 O O . GLY A 1 98 ? 5.083 -13.529 -7.013 1.00 60.03 98 GLY A O 1
ATOM 804 N N . VAL A 1 99 ? 3.387 -14.446 -8.220 1.00 65.44 99 VAL A N 1
ATOM 805 C CA . VAL A 1 99 ? 2.302 -13.547 -7.809 1.00 65.44 99 VAL A CA 1
ATOM 806 C C . VAL A 1 99 ? 1.825 -13.978 -6.423 1.00 65.44 99 VAL A C 1
ATOM 808 O O . VAL A 1 99 ? 1.499 -15.146 -6.222 1.00 65.44 99 VAL A O 1
ATOM 811 N N . GLY A 1 100 ? 1.812 -13.052 -5.467 1.00 68.44 100 GLY A N 1
ATOM 812 C CA . GLY A 1 100 ? 1.189 -13.275 -4.162 1.00 68.44 100 GLY A CA 1
ATOM 813 C C . GLY A 1 100 ? -0.255 -12.800 -4.208 1.00 68.44 100 GLY A C 1
ATOM 814 O O . GLY A 1 100 ? -0.475 -11.658 -4.598 1.00 68.44 100 GLY A O 1
ATOM 815 N N . ILE A 1 101 ? -1.209 -13.655 -3.835 1.00 75.25 101 ILE A N 1
ATOM 816 C CA . ILE A 1 101 ? -2.624 -13.291 -3.705 1.00 75.25 101 ILE A CA 1
ATOM 817 C C . ILE A 1 101 ? -3.076 -13.672 -2.299 1.00 75.25 101 ILE A C 1
ATOM 819 O O . ILE A 1 101 ? -2.909 -14.818 -1.879 1.00 75.25 101 ILE A O 1
ATOM 823 N N . PHE A 1 102 ? -3.630 -12.706 -1.585 1.00 81.38 102 PHE A N 1
ATOM 824 C CA . PHE A 1 102 ? -4.412 -12.912 -0.378 1.00 81.38 102 PHE A CA 1
ATOM 825 C C . PHE A 1 102 ? -5.858 -12.530 -0.676 1.00 81.38 102 PHE A C 1
ATOM 827 O O . PHE A 1 102 ? -6.104 -11.536 -1.357 1.00 81.38 102 PHE A O 1
ATOM 834 N N . ASP A 1 103 ? -6.791 -13.314 -0.157 1.00 86.19 103 ASP A N 1
ATOM 835 C CA . ASP A 1 103 ? -8.224 -13.082 -0.265 1.00 86.19 103 ASP A CA 1
ATOM 836 C C . ASP A 1 103 ? -8.880 -13.633 1.006 1.00 86.19 103 ASP A C 1
ATOM 838 O O . ASP A 1 103 ? -8.820 -14.838 1.272 1.00 86.19 103 ASP A O 1
ATOM 842 N N . GLY A 1 104 ? -9.429 -12.750 1.838 1.00 85.50 104 GLY A N 1
ATOM 843 C CA . GLY A 1 104 ? -10.088 -13.166 3.065 1.00 85.50 104 GLY A CA 1
ATOM 844 C C . GLY A 1 104 ? -10.524 -12.022 3.969 1.00 85.50 104 GLY A C 1
ATOM 845 O O . GLY A 1 104 ? -10.274 -10.848 3.714 1.00 85.50 104 GLY A O 1
ATOM 846 N N . VAL A 1 105 ? -11.184 -12.388 5.065 1.00 86.56 105 VAL A N 1
ATOM 847 C CA . VAL A 1 105 ? -11.629 -11.444 6.096 1.00 86.56 105 VAL A CA 1
ATOM 848 C C . VAL A 1 105 ? -10.553 -11.319 7.173 1.00 86.56 105 VAL A C 1
ATOM 850 O O . VAL A 1 105 ? -10.112 -12.323 7.734 1.00 86.56 105 VAL A O 1
ATOM 853 N N . ILE A 1 106 ? -10.135 -10.089 7.458 1.00 85.81 106 ILE A N 1
ATOM 854 C CA . ILE A 1 106 ? -9.175 -9.747 8.513 1.00 85.81 106 ILE A CA 1
ATOM 855 C C . ILE A 1 106 ? -9.906 -9.195 9.750 1.00 85.81 106 ILE A C 1
ATOM 857 O O . ILE A 1 106 ? -11.127 -9.315 9.889 1.00 85.81 106 ILE A O 1
ATOM 861 N N . SER A 1 107 ? -9.164 -8.613 10.695 1.00 80.56 107 SER A N 1
ATOM 862 C CA . SER A 1 107 ? -9.735 -8.051 11.921 1.00 80.56 107 SER A CA 1
ATOM 863 C C . SER A 1 107 ? -10.864 -7.056 11.639 1.00 80.56 107 SER A C 1
ATOM 865 O O . SER A 1 107 ? -10.853 -6.336 10.642 1.00 80.56 107 SER A O 1
ATOM 867 N N . ASN A 1 108 ? -11.827 -7.002 12.560 1.00 85.19 108 ASN A N 1
ATOM 868 C CA . ASN A 1 108 ? -12.996 -6.119 12.504 1.00 85.19 108 ASN A CA 1
ATOM 869 C C . ASN A 1 108 ? -13.950 -6.394 11.329 1.00 85.19 108 ASN A C 1
ATOM 871 O O . ASN A 1 108 ? -14.817 -5.576 11.058 1.00 85.19 108 ASN A O 1
ATOM 875 N N . GLY A 1 109 ? -13.835 -7.543 10.656 1.00 83.62 109 GLY A N 1
ATOM 876 C CA . GLY A 1 109 ? -14.749 -7.929 9.578 1.00 83.62 109 GLY A CA 1
ATOM 877 C C . GLY A 1 109 ? -14.443 -7.276 8.230 1.00 83.62 109 GLY A C 1
ATOM 878 O O . GLY A 1 109 ? -15.261 -7.375 7.321 1.00 83.62 109 GLY A O 1
ATOM 879 N N . VAL A 1 110 ? -13.287 -6.621 8.089 1.00 87.38 110 VAL A N 1
ATOM 880 C CA . VAL A 1 110 ? -12.835 -6.076 6.804 1.00 87.38 110 VAL A CA 1
ATOM 881 C C . VAL A 1 110 ? -12.508 -7.230 5.878 1.00 87.38 110 VAL A C 1
ATOM 883 O O . VAL A 1 110 ? -11.696 -8.091 6.215 1.00 87.38 110 VAL A O 1
ATOM 886 N N . TYR A 1 111 ? -13.113 -7.237 4.701 1.00 89.75 111 TYR A N 1
ATOM 887 C CA . TYR A 1 111 ? -12.688 -8.125 3.635 1.00 89.75 111 TYR A CA 1
ATOM 888 C C . TYR A 1 111 ? -11.525 -7.472 2.888 1.00 89.75 111 TYR A C 1
ATOM 890 O O . TYR A 1 111 ? -11.629 -6.329 2.447 1.00 89.75 111 TYR A O 1
ATOM 898 N N . LEU A 1 112 ? -10.405 -8.181 2.791 1.00 89.81 112 LEU A N 1
ATOM 899 C CA . LEU A 1 112 ? -9.174 -7.728 2.162 1.00 89.81 112 LEU A CA 1
ATOM 900 C C . LEU A 1 112 ? -8.809 -8.696 1.041 1.00 89.81 112 LEU A C 1
ATOM 902 O O . LEU A 1 112 ? -8.650 -9.898 1.255 1.00 89.81 112 LEU A O 1
ATOM 906 N N . THR A 1 113 ? -8.562 -8.134 -0.132 1.00 89.44 113 THR A N 1
ATOM 907 C CA . THR A 1 113 ? -7.811 -8.803 -1.190 1.00 89.44 113 THR A CA 1
ATOM 908 C C . THR A 1 113 ? -6.497 -8.064 -1.375 1.00 89.44 113 THR A C 1
ATOM 910 O O . THR A 1 113 ? -6.465 -6.838 -1.363 1.00 89.44 113 THR A O 1
ATOM 913 N N . ALA A 1 114 ? -5.389 -8.780 -1.509 1.00 87.31 114 ALA A N 1
ATOM 914 C CA . ALA A 1 114 ? -4.097 -8.172 -1.789 1.00 87.31 114 ALA A CA 1
ATOM 915 C C . ALA A 1 114 ? -3.389 -8.963 -2.876 1.00 87.31 114 ALA A C 1
ATOM 917 O O . ALA A 1 114 ? -3.273 -10.182 -2.779 1.00 87.31 114 ALA A O 1
ATOM 918 N N . THR A 1 115 ? -2.903 -8.270 -3.899 1.00 83.94 115 THR A N 1
ATOM 919 C CA . THR A 1 115 ? -2.251 -8.877 -5.053 1.00 83.94 115 THR A CA 1
ATOM 920 C C . THR A 1 115 ? -0.910 -8.213 -5.326 1.00 83.94 115 THR A C 1
ATOM 922 O O . THR A 1 115 ? -0.806 -7.000 -5.490 1.00 83.94 115 THR A O 1
ATOM 925 N N . ILE A 1 116 ? 0.140 -9.022 -5.430 1.00 80.56 116 ILE A N 1
ATOM 926 C CA . ILE A 1 116 ? 1.467 -8.604 -5.887 1.00 80.56 116 ILE A CA 1
ATOM 927 C C . ILE A 1 116 ? 1.646 -9.153 -7.302 1.00 80.56 116 ILE A C 1
ATOM 929 O O . ILE A 1 116 ? 2.114 -10.277 -7.475 1.00 80.56 116 ILE A O 1
ATOM 933 N N . PHE A 1 117 ? 1.248 -8.384 -8.319 1.00 67.31 117 PHE A N 1
ATOM 934 C CA . PHE A 1 117 ? 1.281 -8.822 -9.725 1.00 67.31 117 PHE A CA 1
ATOM 935 C C . PHE A 1 117 ? 2.705 -9.055 -10.250 1.00 67.31 117 PHE A C 1
ATOM 937 O O . PHE A 1 117 ? 2.930 -9.902 -11.113 1.00 67.31 117 PHE A O 1
ATOM 944 N N . ASN A 1 118 ? 3.674 -8.283 -9.755 1.00 69.44 118 ASN A N 1
ATOM 945 C CA . ASN A 1 118 ? 5.082 -8.353 -10.135 1.00 69.44 118 ASN A CA 1
ATOM 946 C C . ASN A 1 118 ? 5.949 -7.706 -9.023 1.00 69.44 118 ASN A C 1
ATOM 948 O O . ASN A 1 118 ? 5.405 -7.082 -8.112 1.00 69.44 118 ASN A O 1
ATOM 952 N N . PRO A 1 119 ? 7.294 -7.803 -9.064 1.00 72.06 119 PRO A N 1
ATOM 953 C CA . PRO A 1 119 ? 8.171 -7.200 -8.047 1.00 72.06 119 PRO A CA 1
ATOM 954 C C . PRO A 1 119 ? 8.097 -5.666 -7.946 1.00 72.06 119 PRO A C 1
ATOM 956 O O . PRO A 1 119 ? 8.765 -5.082 -7.095 1.00 72.06 119 PRO A O 1
ATOM 959 N N . LEU A 1 120 ? 7.366 -5.024 -8.854 1.00 78.81 120 LEU A N 1
ATOM 960 C CA . LEU A 1 120 ? 7.270 -3.584 -9.038 1.00 78.81 120 LEU A CA 1
ATOM 961 C C . LEU A 1 120 ? 5.875 -3.036 -8.724 1.00 78.81 120 LEU A C 1
ATOM 963 O O . LEU A 1 120 ? 5.706 -1.826 -8.784 1.00 78.81 120 LEU A O 1
ATOM 967 N N . SER A 1 121 ? 4.879 -3.868 -8.414 1.00 85.06 121 SER A N 1
ATOM 968 C CA . SER A 1 121 ? 3.521 -3.400 -8.132 1.00 85.06 121 SER A CA 1
ATOM 969 C C . SER A 1 121 ? 2.832 -4.260 -7.084 1.00 85.06 121 SER A C 1
ATOM 971 O O . SER A 1 121 ? 2.818 -5.490 -7.203 1.00 85.06 121 SER A O 1
ATOM 973 N N . VAL A 1 122 ? 2.206 -3.602 -6.116 1.00 86.88 122 VAL A N 1
ATOM 974 C CA . VAL A 1 122 ? 1.305 -4.219 -5.145 1.00 86.88 122 VAL A CA 1
ATOM 975 C C . VAL A 1 122 ? -0.015 -3.469 -5.157 1.00 86.88 122 VAL A C 1
ATOM 977 O O . VAL A 1 122 ? -0.057 -2.253 -5.333 1.00 86.88 122 VAL A O 1
ATOM 980 N N . GLU A 1 123 ? -1.092 -4.213 -5.000 1.00 89.62 123 GLU A N 1
ATOM 981 C CA . GLU A 1 123 ? -2.440 -3.698 -4.889 1.00 89.62 123 GLU A CA 1
ATOM 982 C C . GLU A 1 123 ? -3.108 -4.349 -3.690 1.00 89.62 123 GLU A C 1
ATOM 984 O O . GLU A 1 123 ? -2.922 -5.542 -3.444 1.00 89.62 123 GLU A O 1
ATOM 989 N N . PHE A 1 124 ? -3.898 -3.587 -2.952 1.00 88.56 124 PHE A N 1
ATOM 990 C CA . PHE A 1 124 ? -4.818 -4.153 -1.982 1.00 88.56 124 PHE A CA 1
ATOM 991 C C . PHE A 1 124 ? -6.165 -3.472 -2.089 1.00 88.56 124 PHE A C 1
ATOM 993 O O . PHE A 1 124 ? -6.243 -2.250 -2.175 1.00 88.56 124 PHE A O 1
ATOM 1000 N N . SER A 1 125 ? -7.218 -4.277 -2.091 1.00 91.12 125 SER A N 1
ATOM 1001 C CA . SER A 1 125 ? -8.590 -3.810 -2.097 1.00 91.12 125 SER A CA 1
ATOM 1002 C C . SER A 1 125 ? -9.284 -4.217 -0.813 1.00 91.12 125 SER A C 1
ATOM 1004 O O . SER A 1 125 ? -9.183 -5.369 -0.389 1.00 91.12 125 SER A O 1
ATOM 1006 N N . VAL A 1 126 ? -9.996 -3.275 -0.207 1.00 91.19 126 VAL A N 1
ATOM 1007 C CA . VAL A 1 126 ? -10.735 -3.492 1.033 1.00 91.19 126 VAL A CA 1
ATOM 1008 C C . VAL A 1 126 ? -12.215 -3.223 0.834 1.00 91.19 126 VAL A C 1
ATOM 1010 O O . VAL A 1 126 ? -12.598 -2.295 0.122 1.00 91.19 126 VAL A O 1
ATOM 1013 N N . VAL A 1 127 ? -13.033 -4.033 1.493 1.00 90.81 127 VAL A N 1
ATOM 1014 C CA . VAL A 1 127 ? -14.466 -3.803 1.671 1.00 90.81 127 VAL A CA 1
ATOM 1015 C C . VAL A 1 127 ? -14.717 -3.742 3.168 1.00 90.81 127 VAL A C 1
ATOM 1017 O O . VAL A 1 127 ? -14.395 -4.680 3.907 1.00 90.81 127 VAL A O 1
ATOM 1020 N N . LEU A 1 128 ? -15.231 -2.604 3.625 1.00 89.12 128 LEU A N 1
ATOM 1021 C CA . LEU A 1 128 ? -15.494 -2.372 5.039 1.00 89.12 128 LEU A CA 1
ATOM 1022 C C . LEU A 1 128 ? -16.845 -2.987 5.440 1.00 89.12 128 LEU A C 1
ATOM 1024 O O . LEU A 1 128 ? -17.763 -3.050 4.623 1.00 89.12 128 LEU A O 1
ATOM 1028 N N . PRO A 1 129 ? -17.012 -3.433 6.696 1.00 88.31 129 PRO A N 1
ATOM 1029 C CA . PRO A 1 129 ? -18.300 -3.909 7.188 1.00 88.31 129 PRO A CA 1
ATOM 1030 C C . PRO A 1 129 ? -19.404 -2.862 7.007 1.00 88.31 129 PRO A C 1
ATOM 1032 O O . PRO A 1 129 ? -19.294 -1.746 7.509 1.00 88.31 129 PRO A O 1
ATOM 1035 N N . GLY A 1 130 ? -20.489 -3.242 6.330 1.00 85.44 130 GLY A N 1
ATOM 1036 C CA . GLY A 1 130 ? -21.622 -2.346 6.070 1.00 85.44 130 GLY A CA 1
ATOM 1037 C C . GLY A 1 130 ? -21.400 -1.346 4.932 1.00 85.44 130 GLY A C 1
ATOM 1038 O O . GLY A 1 130 ? -22.287 -0.536 4.678 1.00 85.44 130 GLY A O 1
ATOM 1039 N N . ASP A 1 131 ? -20.258 -1.414 4.246 1.00 84.81 131 ASP A N 1
ATOM 1040 C CA . ASP A 1 131 ? -19.972 -0.673 3.023 1.00 84.81 131 ASP A CA 1
ATOM 1041 C C . ASP A 1 131 ? -20.102 -1.617 1.816 1.00 84.81 131 ASP A C 1
ATOM 1043 O O . ASP A 1 131 ? -19.572 -2.728 1.816 1.00 84.81 131 ASP A O 1
ATOM 1047 N N . GLU A 1 132 ? -20.821 -1.185 0.783 1.00 85.31 132 GLU A N 1
ATOM 1048 C CA . GLU A 1 132 ? -20.987 -1.937 -0.469 1.00 85.31 132 GLU A CA 1
ATOM 1049 C C . GLU A 1 132 ? -19.946 -1.535 -1.527 1.00 85.31 132 GLU A C 1
ATOM 1051 O O . GLU A 1 132 ? -20.066 -1.886 -2.705 1.00 85.31 132 GLU A O 1
ATOM 1056 N N . THR A 1 133 ? -18.922 -0.777 -1.127 1.00 89.56 133 THR A N 1
ATOM 1057 C CA . THR A 1 133 ? -17.891 -0.262 -2.025 1.00 89.56 133 THR A CA 1
ATOM 1058 C C . THR A 1 133 ? -16.535 -0.938 -1.824 1.00 89.56 133 THR A C 1
ATOM 1060 O O . THR A 1 133 ? -16.161 -1.354 -0.727 1.00 89.56 133 THR A O 1
ATOM 1063 N N . ILE A 1 134 ? -15.803 -1.088 -2.931 1.00 90.56 134 ILE A N 1
ATOM 1064 C CA . ILE A 1 134 ? -14.457 -1.668 -2.961 1.00 90.56 134 ILE A CA 1
ATOM 1065 C C . ILE A 1 134 ? -13.453 -0.527 -3.050 1.00 90.56 134 ILE A C 1
ATOM 1067 O O . ILE A 1 134 ? -13.470 0.235 -4.018 1.00 90.56 134 ILE A O 1
ATOM 1071 N N . HIS A 1 135 ? -12.548 -0.438 -2.083 1.00 90.88 135 HIS A N 1
ATOM 1072 C CA . HIS A 1 135 ? -11.497 0.579 -2.052 1.00 90.88 135 HIS A CA 1
ATOM 1073 C C . HIS A 1 135 ? -10.167 -0.056 -2.388 1.00 90.88 135 HIS A C 1
ATOM 1075 O O . HIS A 1 135 ? -9.633 -0.830 -1.599 1.00 90.88 135 HIS A O 1
ATOM 1081 N N . THR A 1 136 ? -9.648 0.261 -3.562 1.00 91.50 136 THR A N 1
ATOM 1082 C CA . THR A 1 136 ? -8.408 -0.281 -4.100 1.00 91.50 136 THR A CA 1
ATOM 1083 C C . THR A 1 136 ? -7.286 0.729 -3.932 1.00 91.50 136 THR A C 1
ATOM 1085 O O . THR A 1 136 ? -7.375 1.865 -4.398 1.00 91.50 136 THR A O 1
ATOM 1088 N N . PHE A 1 137 ? -6.195 0.290 -3.321 1.00 90.75 137 PHE A N 1
ATOM 1089 C CA . PHE A 1 137 ? -4.967 1.051 -3.168 1.00 90.75 137 PHE A CA 1
ATOM 1090 C C . PHE A 1 137 ? -3.880 0.430 -4.028 1.00 90.75 137 PHE A C 1
ATOM 1092 O O . PHE A 1 137 ? -3.451 -0.705 -3.806 1.00 90.75 137 PHE A O 1
ATOM 1099 N N . GLY A 1 138 ? -3.452 1.193 -5.024 1.00 90.38 138 GLY A N 1
ATOM 1100 C CA . GLY A 1 138 ? -2.413 0.793 -5.951 1.00 90.38 138 GLY A CA 1
ATOM 1101 C C . GLY A 1 138 ? -1.070 1.367 -5.549 1.00 90.38 138 GLY A C 1
ATOM 1102 O O . GLY A 1 138 ? -0.979 2.551 -5.240 1.00 90.38 138 GLY A O 1
ATOM 1103 N N . PHE A 1 139 ? -0.014 0.564 -5.608 1.00 89.50 139 PHE A N 1
ATOM 1104 C CA . PHE A 1 139 ? 1.349 1.023 -5.382 1.00 89.50 139 PHE A CA 1
ATOM 1105 C C . PHE A 1 139 ? 2.290 0.489 -6.449 1.00 89.50 139 PHE A C 1
ATOM 1107 O O . PHE A 1 139 ? 2.237 -0.688 -6.817 1.00 89.50 139 PHE A O 1
ATOM 1114 N N . TYR A 1 140 ? 3.218 1.335 -6.892 1.00 88.62 140 TYR A N 1
ATOM 1115 C CA . TYR A 1 140 ? 4.334 0.919 -7.731 1.00 88.62 140 TYR A CA 1
ATOM 1116 C C . TYR A 1 140 ? 5.662 1.172 -7.032 1.00 88.62 140 TYR A C 1
ATOM 1118 O O . TYR A 1 140 ? 5.849 2.154 -6.315 1.00 88.62 140 TYR A O 1
ATOM 1126 N N . LYS A 1 141 ? 6.614 0.284 -7.276 1.00 85.38 141 LYS A N 1
ATOM 1127 C CA . LYS A 1 141 ? 7.985 0.422 -6.824 1.00 85.38 141 LYS A CA 1
ATOM 1128 C C . LYS A 1 141 ? 8.648 1.556 -7.587 1.00 85.38 141 LYS A C 1
ATOM 1130 O O . LYS A 1 141 ? 8.694 1.547 -8.820 1.00 85.38 141 LYS A O 1
ATOM 1135 N N . ARG A 1 142 ? 9.218 2.514 -6.864 1.00 77.31 142 ARG A N 1
ATOM 1136 C CA . ARG A 1 142 ? 10.019 3.575 -7.460 1.00 77.31 142 ARG A CA 1
ATOM 1137 C C . ARG A 1 142 ? 11.297 2.960 -8.026 1.00 77.31 142 ARG A C 1
ATOM 1139 O O . ARG A 1 142 ? 12.206 2.568 -7.296 1.00 77.31 142 ARG A O 1
ATOM 1146 N N . ILE A 1 143 ? 11.370 2.871 -9.350 1.00 68.62 143 ILE A N 1
ATOM 1147 C CA . ILE A 1 143 ? 12.578 2.421 -10.034 1.00 68.62 143 ILE A CA 1
ATOM 1148 C C . ILE A 1 143 ? 13.542 3.602 -10.069 1.00 68.62 143 ILE A C 1
ATOM 1150 O O . ILE A 1 143 ? 13.473 4.463 -10.942 1.00 68.62 143 ILE A O 1
ATOM 1154 N N . TYR A 1 144 ? 14.462 3.643 -9.112 1.00 59.16 144 TYR A N 1
ATOM 1155 C CA . TYR A 1 144 ? 15.650 4.467 -9.255 1.00 59.16 144 TYR A CA 1
ATOM 1156 C C . TYR A 1 144 ? 16.547 3.794 -10.294 1.00 59.16 144 TYR A C 1
ATOM 1158 O O . TYR A 1 144 ? 17.352 2.924 -9.959 1.00 59.16 144 TYR A O 1
ATOM 1166 N N . THR A 1 145 ? 16.420 4.167 -11.567 1.00 54.31 145 THR A N 1
ATOM 1167 C CA . THR A 1 145 ? 17.485 3.892 -12.536 1.00 54.31 145 THR A CA 1
ATOM 1168 C C . THR A 1 145 ? 18.673 4.773 -12.168 1.00 54.31 145 THR A C 1
ATOM 1170 O O . THR A 1 145 ? 18.866 5.849 -12.729 1.00 54.31 145 THR A O 1
ATOM 1173 N N . GLN A 1 146 ? 19.460 4.351 -11.179 1.00 50.03 146 GLN A N 1
ATOM 1174 C CA . GLN A 1 146 ? 20.827 4.832 -11.067 1.00 50.03 146 GLN A CA 1
ATOM 1175 C C . GLN A 1 146 ? 21.613 4.134 -12.167 1.00 50.03 146 GLN A C 1
ATOM 1177 O O . GLN A 1 146 ? 22.154 3.054 -11.952 1.00 50.03 146 GLN A O 1
ATOM 1182 N N . THR A 1 147 ? 21.635 4.731 -13.359 1.00 54.72 147 THR A N 1
ATOM 1183 C CA . THR A 1 147 ? 22.612 4.346 -14.375 1.00 54.72 147 THR A CA 1
ATOM 1184 C C . THR A 1 147 ? 23.980 4.562 -13.750 1.00 54.72 147 THR A C 1
ATOM 1186 O O . THR A 1 147 ? 24.380 5.698 -13.480 1.00 54.72 147 THR A O 1
ATOM 1189 N N . THR A 1 148 ? 24.678 3.477 -13.450 1.00 65.00 148 THR A N 1
ATOM 1190 C CA . THR A 1 148 ? 26.014 3.575 -12.868 1.00 65.00 148 THR A CA 1
ATOM 1191 C C . THR A 1 148 ? 26.947 4.264 -13.866 1.00 65.00 148 THR A C 1
ATOM 1193 O O . THR A 1 148 ? 26.762 4.169 -15.082 1.00 65.00 148 THR A O 1
ATOM 1196 N N . ALA A 1 149 ? 27.988 4.947 -13.379 1.00 68.44 149 ALA A N 1
ATOM 1197 C CA . ALA A 1 149 ? 28.995 5.541 -14.264 1.00 68.44 149 ALA A CA 1
ATOM 1198 C C . ALA A 1 149 ? 29.580 4.491 -15.230 1.00 68.44 149 ALA A C 1
ATOM 1200 O O . ALA A 1 149 ? 29.839 4.786 -16.393 1.00 68.44 149 ALA A O 1
ATOM 1201 N N . THR A 1 150 ? 29.710 3.243 -14.773 1.00 70.81 150 THR A N 1
ATOM 1202 C CA . THR A 1 150 ? 30.134 2.100 -15.585 1.00 70.81 150 THR A CA 1
ATOM 1203 C C . THR A 1 150 ? 29.144 1.780 -16.706 1.00 70.81 150 THR A C 1
ATOM 1205 O O . THR A 1 150 ? 29.564 1.666 -17.855 1.00 70.81 150 THR A O 1
ATOM 1208 N N . GLU A 1 151 ? 27.843 1.678 -16.421 1.00 64.44 151 GLU A N 1
ATOM 1209 C CA . GLU A 1 151 ? 26.813 1.443 -17.448 1.00 64.44 151 GLU A CA 1
ATOM 1210 C C . GLU A 1 151 ? 26.753 2.584 -18.469 1.00 64.44 151 GLU A C 1
ATOM 1212 O O . GLU A 1 151 ? 26.603 2.338 -19.669 1.00 64.44 151 GLU A O 1
ATOM 1217 N N . LEU A 1 152 ? 26.946 3.828 -18.020 1.00 74.00 152 LEU A N 1
ATOM 1218 C CA . LEU A 1 152 ? 27.017 4.994 -18.896 1.00 74.00 152 LEU A CA 1
ATOM 1219 C C . LEU A 1 152 ? 28.246 4.931 -19.818 1.00 74.00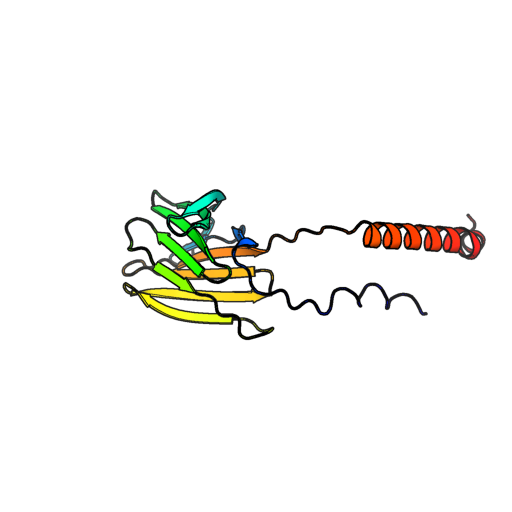 152 LEU A C 1
ATOM 1221 O O . LEU A 1 152 ? 28.112 5.104 -21.029 1.00 74.00 152 LEU A O 1
ATOM 1225 N N . ILE A 1 153 ? 29.430 4.634 -19.270 1.00 76.25 153 ILE A N 1
ATOM 1226 C CA . ILE A 1 153 ? 30.680 4.503 -20.039 1.00 76.25 153 ILE A CA 1
ATOM 1227 C C . ILE A 1 153 ? 30.575 3.366 -21.056 1.00 76.25 153 ILE A C 1
ATOM 1229 O O . ILE A 1 153 ? 30.983 3.541 -22.204 1.00 76.25 153 ILE A O 1
ATOM 1233 N N . VAL A 1 154 ? 30.006 2.220 -20.671 1.00 73.81 154 VAL A N 1
ATOM 1234 C CA . VAL A 1 154 ? 29.792 1.091 -21.588 1.00 73.81 154 VAL A CA 1
ATOM 1235 C C . VAL A 1 154 ? 28.838 1.490 -22.711 1.00 73.81 154 VAL A C 1
ATOM 1237 O O . VAL A 1 154 ? 29.144 1.251 -23.876 1.00 73.81 154 VAL A O 1
ATOM 1240 N N . THR A 1 155 ? 27.724 2.150 -22.388 1.00 73.69 155 THR A N 1
ATOM 1241 C CA . THR A 1 155 ? 26.728 2.580 -23.383 1.00 73.69 155 THR A CA 1
ATOM 1242 C C . THR A 1 155 ? 27.317 3.590 -24.369 1.00 73.69 155 THR A C 1
ATOM 1244 O O . THR A 1 155 ? 27.199 3.413 -25.583 1.00 73.69 155 THR A O 1
ATOM 1247 N N . ILE A 1 156 ? 28.014 4.614 -23.867 1.00 83.00 156 ILE A N 1
ATOM 1248 C CA . ILE A 1 156 ? 28.677 5.629 -24.698 1.00 83.00 156 ILE A CA 1
ATOM 1249 C C . ILE A 1 156 ? 29.793 4.991 -25.531 1.00 83.00 156 ILE A C 1
ATOM 1251 O O . ILE A 1 156 ? 29.876 5.232 -26.735 1.00 83.00 156 ILE A O 1
ATOM 1255 N N . GLY A 1 157 ? 30.629 4.148 -24.923 1.00 85.19 157 GLY A N 1
ATOM 1256 C CA . GLY A 1 157 ? 31.717 3.459 -25.613 1.00 85.19 157 GLY A CA 1
ATOM 1257 C C . GLY A 1 157 ? 31.207 2.596 -26.765 1.00 85.19 157 GLY A C 1
ATOM 1258 O O . GLY A 1 157 ? 31.750 2.645 -27.869 1.00 85.19 157 GLY A O 1
ATOM 1259 N N . LEU A 1 158 ? 30.112 1.868 -26.548 1.00 84.06 158 LEU A N 1
ATOM 1260 C CA . LEU A 1 158 ? 29.491 1.035 -27.572 1.00 84.06 158 LEU A CA 1
ATOM 1261 C C . LEU A 1 158 ? 28.879 1.881 -28.700 1.00 84.06 158 LEU A C 1
ATOM 1263 O O . LEU A 1 158 ? 29.070 1.559 -29.873 1.00 84.06 158 LEU A O 1
ATOM 1267 N N . ALA A 1 159 ? 28.229 3.001 -28.369 1.00 83.50 159 ALA A N 1
ATOM 1268 C CA . ALA A 1 159 ? 27.715 3.951 -29.357 1.00 83.50 159 ALA A CA 1
ATOM 1269 C C . ALA A 1 159 ? 28.838 4.548 -30.227 1.00 83.50 159 ALA A C 1
ATOM 1271 O O . ALA A 1 159 ? 28.695 4.638 -31.450 1.00 83.50 159 ALA A O 1
ATOM 1272 N N . VAL A 1 160 ? 29.983 4.895 -29.628 1.00 89.19 160 VAL A N 1
ATOM 1273 C CA . VAL A 1 160 ? 31.164 5.391 -30.354 1.00 89.19 160 VAL A CA 1
ATOM 1274 C C . VAL A 1 160 ? 31.720 4.319 -31.290 1.00 89.19 160 VAL A C 1
ATOM 1276 O O . VAL A 1 160 ? 31.959 4.601 -32.464 1.00 89.19 160 VAL A O 1
ATOM 1279 N N . VAL A 1 161 ? 31.879 3.081 -30.813 1.00 89.88 161 VAL A N 1
ATOM 1280 C CA . VAL A 1 161 ? 32.374 1.966 -31.637 1.00 89.88 161 VAL A CA 1
ATOM 1281 C C . VAL A 1 161 ? 31.443 1.697 -32.819 1.00 89.88 161 VAL A C 1
ATOM 1283 O O . VAL A 1 161 ? 31.923 1.576 -33.946 1.00 89.88 161 VAL A O 1
ATOM 1286 N N . ILE A 1 162 ? 30.125 1.667 -32.594 1.00 83.94 162 ILE A N 1
ATOM 1287 C CA . ILE A 1 162 ? 29.130 1.507 -33.665 1.00 83.94 162 ILE A CA 1
ATOM 1288 C C . ILE A 1 162 ? 29.230 2.660 -34.666 1.00 83.94 162 ILE A C 1
ATOM 1290 O O . ILE A 1 162 ? 29.271 2.419 -35.870 1.00 83.94 162 ILE A O 1
ATOM 1294 N N . THR A 1 163 ? 29.332 3.903 -34.192 1.00 85.62 163 THR A N 1
ATOM 1295 C CA . THR A 1 163 ? 29.442 5.084 -35.062 1.00 85.62 163 THR A CA 1
ATOM 1296 C C . THR A 1 163 ? 30.699 5.027 -35.932 1.00 85.62 163 THR A C 1
ATOM 1298 O O . THR A 1 163 ? 30.630 5.261 -37.140 1.00 85.62 163 THR A O 1
ATOM 1301 N N . ILE A 1 164 ? 31.847 4.662 -35.351 1.00 86.88 164 ILE A N 1
ATOM 1302 C CA . ILE A 1 164 ? 33.107 4.478 -36.087 1.00 86.88 164 ILE A CA 1
ATOM 1303 C C . ILE A 1 164 ? 32.970 3.348 -37.108 1.00 86.88 164 ILE A C 1
ATOM 1305 O O . ILE A 1 164 ? 33.391 3.502 -38.256 1.00 86.88 164 ILE A O 1
ATOM 1309 N N . PHE A 1 165 ? 32.379 2.222 -36.709 1.00 87.12 165 PHE A N 1
ATOM 1310 C CA . PHE A 1 165 ? 32.182 1.072 -37.583 1.00 87.12 165 PHE A CA 1
ATOM 1311 C C . PHE A 1 165 ? 31.289 1.422 -38.780 1.00 87.12 165 PHE A C 1
ATOM 1313 O O . PHE A 1 165 ? 31.673 1.164 -39.922 1.00 87.12 165 PHE A O 1
ATOM 1320 N N . ILE A 1 166 ? 30.149 2.077 -38.541 1.00 82.69 166 ILE A N 1
ATOM 1321 C CA . ILE A 1 166 ? 29.246 2.536 -39.601 1.00 82.69 166 ILE A CA 1
ATOM 1322 C C . ILE A 1 166 ? 29.985 3.494 -40.532 1.00 82.69 166 ILE A C 1
ATOM 1324 O O . ILE A 1 166 ? 30.015 3.258 -41.736 1.00 82.69 166 ILE A O 1
ATOM 1328 N N . LYS A 1 167 ? 30.657 4.522 -40.003 1.00 79.31 167 LYS A N 1
ATOM 1329 C CA . LYS A 1 167 ? 31.371 5.503 -40.832 1.00 79.31 167 LYS A CA 1
ATOM 1330 C C . LYS A 1 167 ? 32.477 4.872 -41.683 1.00 79.31 167 LYS A C 1
ATOM 1332 O O . LYS A 1 167 ? 32.667 5.271 -42.825 1.00 79.31 167 LYS A O 1
ATOM 1337 N N . LYS A 1 168 ? 33.216 3.904 -41.137 1.00 81.06 168 LYS A N 1
ATOM 1338 C CA . LYS A 1 168 ? 34.378 3.311 -41.811 1.00 81.06 168 LYS A CA 1
ATOM 1339 C C . LYS A 1 168 ? 34.005 2.234 -42.828 1.00 81.06 168 LYS A C 1
ATOM 1341 O O . LYS A 1 168 ? 34.684 2.116 -43.842 1.00 81.06 168 LYS A O 1
ATOM 1346 N N . TYR A 1 169 ? 32.969 1.445 -42.551 1.00 81.75 169 TYR A N 1
ATOM 1347 C CA . TYR A 1 169 ? 32.671 0.246 -43.341 1.00 81.75 169 TYR A CA 1
ATOM 1348 C C . TYR A 1 169 ? 31.334 0.310 -44.082 1.00 81.75 169 TYR A C 1
ATOM 1350 O O . TYR A 1 169 ? 31.215 -0.307 -45.135 1.00 81.75 169 TYR A O 1
ATOM 1358 N N . LEU A 1 170 ? 30.349 1.058 -43.576 1.00 72.00 170 LEU A N 1
ATOM 1359 C CA . LEU A 1 170 ? 29.022 1.181 -44.197 1.00 72.00 170 LEU A CA 1
ATOM 1360 C C . LEU A 1 170 ? 28.820 2.523 -44.915 1.00 72.00 170 LEU A C 1
ATOM 1362 O O . LEU A 1 170 ? 28.147 2.553 -45.938 1.00 72.00 170 LEU A O 1
ATOM 1366 N N . GLY A 1 171 ? 29.437 3.611 -44.442 1.00 67.62 171 GLY A N 1
ATOM 1367 C CA . GLY A 1 171 ? 29.385 4.940 -45.069 1.00 67.62 171 GLY A CA 1
ATOM 1368 C C . GLY A 1 171 ? 29.778 4.932 -46.554 1.00 67.62 171 GLY A C 1
ATOM 1369 O O . GLY A 1 171 ? 28.964 5.337 -47.382 1.00 67.62 171 GLY A O 1
ATOM 1370 N N . PRO A 1 172 ? 30.934 4.344 -46.927 1.00 72.06 172 PRO A N 1
ATOM 1371 C CA . PRO A 1 172 ? 31.354 4.250 -48.327 1.00 72.06 172 PRO A CA 1
ATOM 1372 C C . PRO A 1 172 ? 30.416 3.414 -49.212 1.00 72.06 172 PRO A C 1
ATOM 1374 O O . PRO A 1 172 ? 30.398 3.597 -50.425 1.00 72.06 172 PRO A O 1
ATOM 1377 N N . MET A 1 173 ? 29.640 2.490 -48.629 1.00 61.16 173 MET A N 1
ATOM 1378 C CA . MET A 1 173 ? 28.665 1.667 -49.360 1.00 61.16 173 MET A CA 1
ATOM 1379 C C . MET A 1 173 ? 27.317 2.373 -49.557 1.00 61.16 173 MET A C 1
ATOM 1381 O O . MET A 1 173 ? 26.554 1.986 -50.438 1.00 61.16 173 MET A O 1
ATOM 1385 N N . LEU A 1 174 ? 27.023 3.400 -48.755 1.00 63.62 174 LEU A N 1
ATOM 1386 C CA . LEU A 1 174 ? 25.770 4.159 -48.796 1.00 63.62 174 LEU A CA 1
ATOM 1387 C C . LEU A 1 174 ? 25.875 5.460 -49.612 1.00 63.62 174 LEU A C 1
ATOM 1389 O O . LEU A 1 174 ? 24.896 6.194 -49.701 1.00 63.62 174 LEU A O 1
ATOM 1393 N N . GLY A 1 175 ? 27.032 5.740 -50.225 1.00 59.97 175 GLY A N 1
ATOM 1394 C CA . GLY A 1 175 ? 27.242 6.934 -51.052 1.00 59.97 175 GLY A CA 1
ATOM 1395 C C . GLY A 1 175 ? 27.272 8.251 -50.266 1.00 59.97 175 GLY A C 1
ATOM 1396 O O . GLY A 1 175 ? 26.980 9.296 -50.847 1.00 59.97 175 GLY A O 1
ATOM 1397 N N . MET A 1 176 ? 27.595 8.194 -48.967 1.00 55.31 176 MET A N 1
ATOM 1398 C CA . MET A 1 176 ? 27.811 9.355 -48.089 1.00 55.31 176 MET A CA 1
ATOM 1399 C C . MET A 1 176 ? 29.296 9.637 -47.872 1.00 55.31 176 MET A C 1
ATOM 1401 O O . MET A 1 176 ? 30.072 8.661 -47.745 1.00 55.31 176 MET A O 1
#

Foldseek 3Di:
DDDPPPVVPPVPDDPDDQFCVQKDFDQQFWKDDPHDTGTWDKHWDDWDADPVRFIKTWIWTDDPNWIWIWIDRTRFKIWIDIRPDDIDMGGDDDPPFAKDWDFQADPPRKTKIKIDHGSFKIKMWIDHVVRRMIGMIIIGGPDPPPCDPVNVCVVVVVVVVVVCCCVPPVVVVVVD